Protein AF-A0A2X2K7W2-F1 (afdb_monomer)

Secondary structure (DSSP, 8-state):
------EEEEETTGGGS--TTS--B-SSTT--S-EEEEESSHHHHHHTHHHHHHHHHHHHHHHHTT----PPPGGGS---HHHHHHHHH-HHHHHHHHHS-HHHHHHHHHHHHT-SSHHHHHHHHHHHHHHHHTT--TT--

pLDDT: mean 94.24, std 8.46, range [41.59, 98.69]

InterPro domains:
  IPR014922 YdhG-like domain [PF08818] (4-60)

Solvent-accessible surface area (backbone atoms only — not comparable to full-atom values): 8348 Å² total; per-residue (Å²): 130,85,82,82,77,59,51,69,53,77,35,71,58,34,66,77,44,85,64,88,83,73,60,71,36,64,87,46,97,82,51,73,34,40,20,31,42,73,34,78,51,68,68,56,52,62,74,43,43,67,60,54,52,49,54,51,51,43,51,53,50,38,55,75,71,65,64,74,72,88,69,86,55,58,89,78,48,82,71,35,66,57,52,52,55,45,25,74,78,33,59,66,50,42,58,27,39,73,68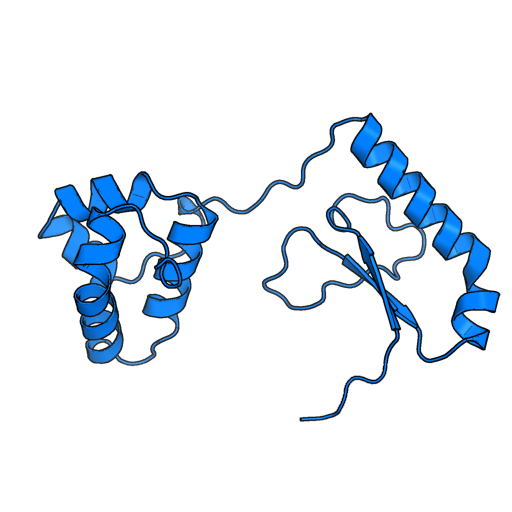,32,55,59,69,43,41,45,49,51,36,50,64,31,50,71,43,88,49,67,70,56,22,40,54,46,43,64,72,40,48,66,42,30,62,71,58,44,44,99,84,60,131

Sequence (141 aa):
MASKNYVALLFHKGAILEDKYHTLIQQTEKVQAARQLRFENLEEIQARREEIKYYIAEAIKAEKAGKKVEMKKTEEYVIPKELEAKFEEMPQLESSFYKLTPGRQHQYIYHIGQAKRSETRQKRVEKYINQILEGKGMHDK

Structure (mmCIF, N/CA/C/O backbone):
data_AF-A0A2X2K7W2-F1
#
_entry.id   AF-A0A2X2K7W2-F1
#
loop_
_atom_site.group_PDB
_atom_site.id
_atom_site.type_symbol
_atom_site.label_atom_id
_atom_site.label_alt_id
_atom_site.label_comp_id
_atom_site.label_asym_id
_atom_site.label_entity_id
_atom_site.label_seq_id
_atom_site.pdbx_PDB_ins_code
_atom_site.Cartn_x
_atom_site.Cartn_y
_atom_site.Cartn_z
_atom_site.occupancy
_atom_site.B_iso_or_equiv
_atom_site.auth_seq_id
_atom_site.auth_comp_id
_atom_site.auth_asym_id
_atom_site.auth_atom_id
_atom_site.pdbx_PDB_model_num
ATOM 1 N N . MET A 1 1 ? 16.670 -14.856 9.820 1.00 41.59 1 MET A N 1
ATOM 2 C CA . MET A 1 1 ? 16.076 -14.342 8.565 1.00 41.59 1 MET A CA 1
ATOM 3 C C . MET A 1 1 ? 17.135 -14.478 7.489 1.00 41.59 1 MET A C 1
ATOM 5 O O . MET A 1 1 ? 18.230 -13.983 7.710 1.00 41.59 1 MET A O 1
ATOM 9 N N . ALA A 1 2 ? 16.865 -15.193 6.396 1.00 44.56 2 ALA A N 1
ATOM 10 C CA . ALA A 1 2 ? 17.799 -15.247 5.273 1.00 44.56 2 ALA A CA 1
ATOM 11 C C . ALA A 1 2 ? 17.954 -13.835 4.684 1.00 44.56 2 ALA A C 1
ATOM 13 O O . ALA A 1 2 ? 16.946 -13.178 4.405 1.00 44.56 2 ALA A O 1
ATOM 14 N N . SER A 1 3 ? 19.193 -13.360 4.538 1.00 53.22 3 SER A N 1
ATOM 15 C CA . SER A 1 3 ? 19.478 -12.133 3.794 1.00 53.22 3 SER A CA 1
ATOM 16 C C . SER A 1 3 ? 19.040 -12.356 2.351 1.00 53.22 3 SER A C 1
ATOM 18 O O . SER A 1 3 ? 19.556 -13.249 1.681 1.00 53.22 3 SER A O 1
ATOM 20 N N . LYS A 1 4 ? 18.047 -11.601 1.878 1.00 67.19 4 LYS A N 1
ATOM 21 C CA . LYS A 1 4 ? 17.686 -11.619 0.460 1.00 67.19 4 LYS A CA 1
ATOM 22 C C . LYS A 1 4 ? 18.727 -10.780 -0.278 1.00 67.19 4 LYS A C 1
ATOM 24 O O . LYS A 1 4 ? 18.623 -9.559 -0.284 1.00 67.19 4 LYS A O 1
ATOM 29 N N . ASN A 1 5 ? 19.731 -11.431 -0.853 1.00 86.50 5 ASN A N 1
ATOM 30 C CA . ASN A 1 5 ? 20.777 -10.760 -1.620 1.00 86.50 5 ASN A CA 1
ATOM 31 C C . ASN A 1 5 ? 20.298 -10.589 -3.067 1.00 86.50 5 ASN A C 1
ATOM 33 O O . ASN A 1 5 ? 20.428 -11.504 -3.869 1.00 86.50 5 ASN A O 1
ATOM 37 N N . TYR A 1 6 ? 19.690 -9.444 -3.380 1.00 93.06 6 TYR A N 1
ATOM 38 C CA . TYR A 1 6 ? 19.348 -9.067 -4.751 1.00 93.06 6 TYR A CA 1
ATOM 39 C C . TYR A 1 6 ? 19.445 -7.551 -4.937 1.00 93.06 6 TYR A C 1
ATOM 41 O O . TYR A 1 6 ? 19.250 -6.780 -3.995 1.00 93.06 6 TYR A O 1
ATOM 49 N N . VAL A 1 7 ? 19.655 -7.127 -6.180 1.00 93.56 7 VAL A N 1
ATOM 50 C CA . VAL A 1 7 ? 19.414 -5.754 -6.640 1.00 93.56 7 VAL A CA 1
ATOM 51 C C . VAL A 1 7 ? 18.064 -5.727 -7.348 1.00 93.56 7 VAL A C 1
ATOM 53 O O . VAL A 1 7 ? 17.693 -6.688 -8.020 1.00 93.56 7 VAL A O 1
ATOM 56 N N . ALA A 1 8 ? 17.285 -4.659 -7.172 1.00 95.50 8 ALA A N 1
ATOM 57 C CA . ALA A 1 8 ? 15.981 -4.544 -7.815 1.00 95.50 8 ALA A CA 1
ATOM 58 C C . ALA A 1 8 ? 15.766 -3.189 -8.475 1.00 95.50 8 ALA A C 1
ATOM 60 O O . ALA A 1 8 ? 16.055 -2.149 -7.885 1.00 95.50 8 ALA A O 1
ATOM 61 N N . LEU A 1 9 ? 15.145 -3.218 -9.652 1.00 97.50 9 LEU A N 1
ATOM 62 C CA . LEU A 1 9 ? 14.456 -2.066 -10.217 1.00 97.50 9 LEU A CA 1
ATOM 63 C C . LEU A 1 9 ? 13.000 -2.098 -9.750 1.00 97.50 9 LEU A C 1
ATOM 65 O O . LEU A 1 9 ? 12.304 -3.103 -9.915 1.00 97.50 9 LEU A O 1
ATOM 69 N N . LEU A 1 10 ? 12.547 -1.010 -9.128 1.00 97.62 10 LEU A N 1
ATOM 70 C CA . LEU A 1 10 ? 11.191 -0.879 -8.604 1.00 97.62 10 LEU A CA 1
ATOM 71 C C . LEU A 1 10 ? 10.323 -0.075 -9.574 1.00 97.62 10 LEU A C 1
ATOM 73 O O . LEU A 1 10 ? 10.595 1.092 -9.840 1.00 97.62 10 LEU A O 1
ATOM 77 N N . PHE A 1 11 ? 9.225 -0.674 -10.024 1.00 97.81 11 PHE A N 1
ATOM 78 C CA . PHE A 1 11 ? 8.212 -0.011 -10.837 1.00 97.81 11 PHE A CA 1
ATOM 79 C C . PHE A 1 11 ? 7.000 0.317 -9.963 1.00 97.81 11 PHE A C 1
ATOM 81 O O . PHE A 1 11 ? 6.257 -0.584 -9.568 1.00 97.81 11 PHE A O 1
ATOM 88 N N . HIS A 1 12 ? 6.779 1.601 -9.657 1.00 95.12 12 HIS A N 1
ATOM 89 C CA . HIS A 1 12 ? 5.712 2.050 -8.744 1.00 95.12 12 HIS A CA 1
ATOM 90 C C . HIS A 1 12 ? 4.302 1.625 -9.184 1.00 95.12 12 HIS A C 1
ATOM 92 O O . HIS A 1 12 ? 3.479 1.280 -8.339 1.00 95.12 12 HIS A O 1
ATOM 98 N N . LYS A 1 13 ? 4.046 1.597 -10.497 1.00 96.94 13 LYS A N 1
ATOM 99 C CA . LYS A 1 13 ? 2.801 1.105 -11.113 1.00 96.94 13 LYS A CA 1
ATOM 100 C C . L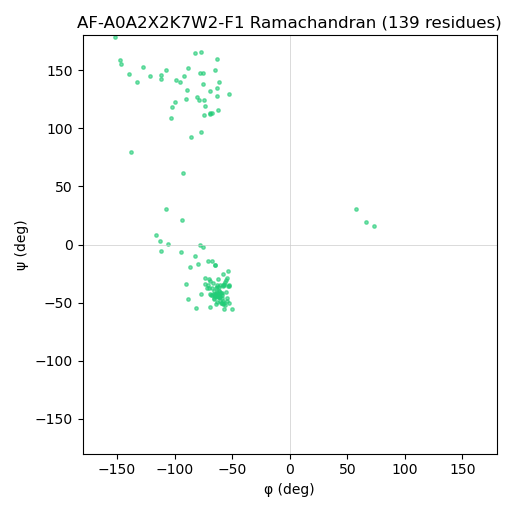YS A 1 13 ? 2.995 -0.243 -11.818 1.00 96.94 13 LYS A C 1
ATOM 102 O O . LYS A 1 13 ? 2.339 -0.532 -12.810 1.00 96.94 13 LYS A O 1
ATOM 107 N N . GLY A 1 14 ? 3.914 -1.065 -11.313 1.00 97.06 14 GLY A N 1
ATOM 108 C CA . GLY A 1 14 ? 4.289 -2.340 -11.921 1.00 97.06 14 GLY A CA 1
ATOM 109 C C . GLY A 1 14 ? 3.121 -3.303 -12.166 1.00 97.06 14 GLY A C 1
ATOM 110 O O . GLY A 1 14 ? 3.152 -4.053 -13.129 1.00 97.06 14 GLY A O 1
ATOM 111 N N . ALA A 1 15 ? 2.077 -3.265 -11.331 1.00 96.94 15 ALA A N 1
ATOM 112 C CA . ALA A 1 15 ? 0.916 -4.155 -11.418 1.00 96.94 15 ALA A CA 1
ATOM 113 C C . ALA A 1 15 ? 0.069 -3.988 -12.691 1.00 96.94 15 ALA A C 1
ATOM 115 O O . ALA A 1 15 ? -0.737 -4.861 -12.988 1.00 96.94 15 ALA A O 1
ATOM 116 N N . ILE A 1 16 ? 0.219 -2.866 -13.400 1.00 96.88 16 ILE A N 1
ATOM 117 C CA . ILE A 1 16 ? -0.560 -2.531 -14.605 1.00 96.88 16 ILE A CA 1
ATOM 118 C C . ILE A 1 16 ? 0.312 -2.428 -15.862 1.00 96.88 16 ILE A C 1
ATOM 120 O O . ILE A 1 16 ? -0.161 -1.958 -16.901 1.00 96.88 16 ILE A O 1
ATOM 124 N N . LEU A 1 17 ? 1.592 -2.799 -15.758 1.00 97.75 17 LEU A N 1
ATOM 125 C CA . LEU A 1 17 ? 2.473 -2.901 -16.916 1.00 97.75 17 LEU A CA 1
ATOM 126 C C . LEU A 1 17 ? 2.171 -4.197 -17.667 1.00 97.75 17 LEU A C 1
ATOM 128 O O . LEU A 1 17 ? 1.805 -5.201 -17.056 1.00 97.75 17 LEU A O 1
ATOM 132 N N . GLU A 1 18 ? 2.338 -4.177 -18.986 1.00 97.44 18 GLU A N 1
ATOM 133 C CA . GLU A 1 18 ? 2.307 -5.402 -19.776 1.00 97.44 18 GLU A CA 1
ATOM 134 C C . GLU A 1 18 ? 3.534 -6.254 -19.425 1.00 97.44 18 GLU A C 1
ATOM 136 O O . GLU A 1 18 ? 4.677 -5.860 -19.660 1.00 97.44 18 GLU A O 1
ATOM 141 N N . ASP A 1 19 ? 3.304 -7.412 -18.809 1.00 96.69 19 ASP A N 1
ATOM 142 C CA . ASP A 1 19 ? 4.372 -8.261 -18.284 1.00 96.69 19 ASP A CA 1
ATOM 143 C C . ASP A 1 19 ? 4.820 -9.320 -19.294 1.00 96.69 19 ASP A C 1
ATOM 145 O O . ASP A 1 19 ? 4.690 -10.519 -19.061 1.00 96.69 19 ASP A O 1
ATOM 149 N N . LYS A 1 20 ? 5.337 -8.868 -20.443 1.00 97.62 20 LYS A N 1
ATOM 150 C CA . LYS A 1 20 ? 5.737 -9.741 -21.560 1.00 97.62 20 LYS A CA 1
ATOM 151 C C . LYS A 1 20 ? 6.713 -10.856 -21.162 1.00 97.62 20 LYS A C 1
ATOM 153 O O . LYS A 1 20 ? 6.656 -11.934 -21.748 1.00 97.62 20 LYS A O 1
ATOM 158 N N . TYR A 1 21 ? 7.631 -10.594 -20.230 1.00 97.38 21 TYR A N 1
ATOM 159 C CA . TYR A 1 21 ? 8.638 -11.575 -19.809 1.00 97.38 21 TYR A CA 1
ATOM 160 C C . TYR A 1 21 ? 8.220 -12.376 -18.571 1.00 97.38 21 TYR A C 1
ATOM 162 O O . TYR A 1 21 ? 8.913 -13.326 -18.220 1.00 97.38 21 TYR A O 1
ATOM 170 N N . HIS A 1 22 ? 7.091 -12.042 -17.934 1.00 97.31 22 HIS A N 1
ATOM 171 C CA . HIS A 1 22 ? 6.585 -12.711 -16.728 1.00 97.31 22 HIS A CA 1
ATOM 172 C C . HIS A 1 22 ? 7.568 -12.712 -15.542 1.00 97.31 22 HIS A C 1
ATOM 174 O O . HIS A 1 22 ? 7.595 -13.639 -14.731 1.00 97.31 22 HIS A O 1
ATOM 180 N N . THR A 1 23 ? 8.401 -11.677 -15.440 1.00 97.56 23 THR A N 1
ATOM 181 C CA . THR A 1 23 ? 9.488 -11.552 -14.451 1.00 97.56 23 THR A CA 1
ATOM 182 C C . THR A 1 23 ? 9.237 -10.452 -13.424 1.00 97.56 23 THR A C 1
ATOM 184 O O . THR A 1 23 ? 10.011 -10.307 -12.470 1.00 97.56 23 THR A O 1
ATOM 187 N N . LEU A 1 24 ? 8.163 -9.670 -13.582 1.00 98.00 24 LEU A N 1
ATOM 188 C CA . LEU A 1 24 ? 7.758 -8.680 -12.596 1.00 98.00 24 LEU A CA 1
ATOM 189 C C . LEU A 1 24 ? 7.143 -9.369 -11.383 1.00 98.00 24 LEU A C 1
ATOM 191 O O . LEU A 1 24 ? 6.094 -10.003 -11.448 1.00 98.00 24 LEU A O 1
ATOM 195 N N . ILE A 1 25 ? 7.756 -9.166 -10.222 1.00 96.56 25 ILE A N 1
ATOM 196 C CA . ILE A 1 25 ? 7.321 -9.828 -8.995 1.00 96.56 25 ILE A CA 1
ATOM 197 C C . ILE A 1 25 ? 6.713 -8.860 -7.988 1.00 96.56 25 ILE A C 1
ATOM 199 O O . ILE A 1 25 ? 7.128 -7.707 -7.825 1.00 96.56 25 ILE A O 1
ATOM 203 N N . GLN A 1 26 ? 5.728 -9.360 -7.253 1.00 96.50 26 GLN A N 1
ATOM 204 C CA . GLN A 1 26 ? 5.162 -8.680 -6.099 1.00 96.50 26 GLN A CA 1
ATOM 205 C C . GLN A 1 26 ? 6.079 -8.897 -4.885 1.00 96.50 26 GLN A C 1
ATOM 207 O O . GLN A 1 26 ? 6.442 -10.024 -4.556 1.00 96.50 26 GLN A O 1
ATOM 212 N N . GLN A 1 27 ? 6.490 -7.819 -4.206 1.00 91.75 27 GLN A N 1
ATOM 213 C CA . GLN A 1 27 ? 7.457 -7.928 -3.103 1.00 91.75 27 GLN A CA 1
ATOM 214 C C . GLN A 1 27 ? 6.903 -8.728 -1.913 1.00 91.75 27 GLN A C 1
ATOM 216 O O . GLN A 1 27 ? 7.624 -9.542 -1.333 1.00 91.75 27 GLN A O 1
ATOM 221 N N . THR A 1 28 ? 5.649 -8.454 -1.546 1.00 90.38 28 THR A N 1
ATOM 222 C CA . THR A 1 28 ? 4.855 -9.171 -0.541 1.00 90.38 28 THR A CA 1
ATOM 223 C C . THR A 1 28 ? 3.390 -9.140 -0.965 1.00 90.38 28 THR A C 1
ATOM 225 O O . THR A 1 28 ? 2.990 -8.223 -1.679 1.00 90.38 28 THR A O 1
ATOM 228 N N . GLU A 1 29 ? 2.577 -10.067 -0.465 1.00 88.06 29 GLU A N 1
ATOM 229 C CA . GLU A 1 29 ? 1.140 -10.182 -0.779 1.00 88.06 29 GLU A CA 1
ATOM 230 C C . GLU A 1 29 ? 0.333 -8.888 -0.550 1.00 88.06 29 GLU A C 1
ATOM 232 O O . GLU A 1 29 ? -0.719 -8.686 -1.152 1.00 88.06 29 GLU A O 1
ATOM 237 N N . LYS A 1 30 ? 0.826 -7.980 0.303 1.00 87.12 30 LYS A N 1
ATOM 238 C CA . LYS A 1 30 ? 0.154 -6.716 0.646 1.00 87.12 30 LYS A CA 1
ATOM 239 C C . LYS A 1 30 ? 0.465 -5.576 -0.320 1.00 87.12 30 LYS A C 1
ATOM 241 O O . LYS A 1 30 ? -0.254 -4.579 -0.336 1.00 87.12 30 LYS A O 1
ATOM 246 N N . VAL A 1 31 ? 1.546 -5.677 -1.097 1.00 91.75 31 VAL A N 1
ATOM 247 C CA . VAL A 1 31 ? 1.928 -4.632 -2.057 1.00 91.75 31 VAL A CA 1
ATOM 248 C C . VAL A 1 31 ? 0.989 -4.697 -3.250 1.00 91.75 31 VAL A C 1
ATOM 250 O O . VAL A 1 31 ? 1.053 -5.636 -4.030 1.00 91.75 31 VAL A O 1
ATOM 253 N N . GLN A 1 32 ? 0.136 -3.692 -3.417 1.00 92.62 32 GLN A N 1
ATOM 254 C CA . GLN A 1 32 ? -0.861 -3.704 -4.488 1.00 92.62 32 GLN A CA 1
ATOM 255 C C . GLN A 1 32 ? -0.259 -3.252 -5.825 1.00 92.62 32 GLN A C 1
ATOM 257 O O . GLN A 1 32 ? -0.279 -3.994 -6.805 1.00 92.62 32 GLN A O 1
ATOM 262 N N . ALA A 1 33 ? 0.354 -2.066 -5.840 1.00 95.62 33 ALA A N 1
ATOM 263 C CA . ALA A 1 33 ? 0.758 -1.391 -7.072 1.00 95.62 33 ALA A CA 1
ATOM 264 C C . ALA A 1 33 ? 2.155 -1.758 -7.576 1.00 95.62 33 ALA A C 1
ATOM 266 O O . ALA A 1 33 ? 2.337 -2.026 -8.763 1.00 95.62 33 ALA A O 1
ATOM 267 N N . ALA A 1 34 ? 3.150 -1.761 -6.692 1.00 97.25 34 ALA A N 1
ATOM 268 C CA . ALA A 1 34 ? 4.526 -1.872 -7.139 1.00 97.25 34 ALA A CA 1
ATOM 269 C C . ALA A 1 34 ? 4.881 -3.303 -7.570 1.00 97.25 34 ALA A C 1
ATOM 271 O O . ALA A 1 34 ? 4.400 -4.288 -6.996 1.00 97.25 34 ALA A O 1
ATOM 272 N N . ARG A 1 35 ? 5.765 -3.412 -8.560 1.00 98.06 35 ARG A N 1
ATOM 273 C CA . ARG A 1 35 ? 6.461 -4.657 -8.903 1.00 98.06 35 ARG A CA 1
ATOM 274 C C . ARG A 1 35 ? 7.956 -4.409 -8.942 1.00 98.06 35 ARG A C 1
ATOM 276 O O . ARG A 1 35 ? 8.402 -3.284 -9.162 1.00 98.06 35 ARG A O 1
ATOM 283 N N . GLN A 1 36 ? 8.714 -5.460 -8.685 1.00 98.00 36 GLN A N 1
ATOM 284 C CA . GLN A 1 36 ? 10.165 -5.440 -8.761 1.00 98.00 36 GLN A CA 1
ATOM 285 C C . GLN A 1 36 ? 10.617 -6.307 -9.922 1.00 98.00 36 GLN A C 1
ATOM 287 O O . GLN A 1 36 ? 10.072 -7.384 -10.135 1.00 98.00 36 GLN A O 1
ATOM 292 N N . LEU A 1 37 ? 11.653 -5.849 -10.606 1.00 98.00 37 LEU A N 1
ATOM 293 C CA . LEU A 1 37 ? 12.507 -6.691 -11.422 1.00 98.00 37 LEU A CA 1
ATOM 294 C C . LEU A 1 37 ? 13.782 -6.931 -10.618 1.00 98.00 37 LEU A C 1
ATOM 296 O O . LEU A 1 37 ? 14.437 -5.960 -10.234 1.00 98.00 37 LEU A O 1
ATOM 300 N N . ARG A 1 38 ? 14.077 -8.187 -10.276 1.00 97.00 38 ARG A N 1
ATOM 301 C CA . ARG A 1 38 ? 15.205 -8.553 -9.405 1.00 97.00 38 ARG A CA 1
ATOM 302 C C . ARG A 1 38 ? 16.328 -9.216 -10.190 1.00 97.00 38 ARG A C 1
ATOM 304 O O . ARG A 1 38 ? 16.053 -9.913 -11.163 1.00 97.00 38 ARG A O 1
ATOM 311 N N . PHE A 1 39 ? 17.542 -9.009 -9.690 1.00 96.75 39 PHE A N 1
ATOM 312 C CA . PHE A 1 39 ? 18.793 -9.539 -10.217 1.00 96.75 39 PHE A CA 1
ATOM 313 C C . PHE A 1 39 ? 19.702 -9.974 -9.069 1.00 96.75 39 PHE A C 1
ATOM 315 O O . PHE A 1 39 ? 19.712 -9.341 -8.007 1.00 96.75 39 PHE A O 1
ATOM 322 N N . GLU A 1 40 ? 20.492 -11.013 -9.292 1.00 94.88 40 GLU A N 1
ATOM 323 C CA . GLU A 1 40 ? 21.452 -11.537 -8.322 1.00 94.88 40 GLU A CA 1
ATOM 324 C C . GLU A 1 40 ? 22.828 -10.870 -8.451 1.00 94.88 40 GLU A C 1
ATOM 326 O O . GLU A 1 40 ? 23.507 -10.656 -7.446 1.00 94.88 40 GLU A O 1
ATOM 331 N N . ASN A 1 41 ? 23.234 -10.511 -9.673 1.00 94.75 41 ASN A N 1
ATOM 332 C CA . ASN A 1 41 ? 24.563 -9.975 -9.976 1.00 94.75 41 ASN A CA 1
ATOM 333 C C . ASN A 1 41 ? 24.565 -9.039 -11.202 1.00 94.75 41 ASN A C 1
ATOM 335 O O . ASN A 1 41 ? 23.533 -8.772 -11.822 1.00 94.75 41 ASN A O 1
ATOM 339 N N . LEU A 1 42 ? 25.740 -8.488 -11.516 1.00 95.25 42 LEU A N 1
ATOM 340 C CA . LEU A 1 42 ? 25.919 -7.519 -12.596 1.00 95.25 42 LEU A CA 1
ATOM 341 C C . LEU A 1 42 ? 25.795 -8.167 -13.980 1.00 95.25 42 LEU A C 1
ATOM 343 O O . LEU A 1 42 ? 25.242 -7.556 -14.895 1.00 95.25 42 LEU A O 1
ATOM 347 N N . GLU A 1 43 ? 26.290 -9.390 -14.133 1.00 97.19 43 GLU A N 1
ATOM 348 C CA . GLU A 1 43 ? 26.250 -10.149 -15.380 1.00 97.19 43 GLU A CA 1
ATOM 349 C C . GLU A 1 43 ? 24.799 -10.385 -15.818 1.00 97.19 43 GLU A C 1
ATOM 351 O O . GLU A 1 43 ? 24.455 -10.184 -16.983 1.00 97.19 43 GLU A O 1
ATOM 356 N N . GLU A 1 44 ? 23.918 -10.712 -14.870 1.00 96.75 44 GLU A N 1
ATOM 357 C CA . GLU A 1 44 ? 22.489 -10.883 -15.119 1.00 96.75 44 GLU A CA 1
ATOM 358 C C . GLU A 1 44 ? 21.823 -9.574 -15.577 1.00 96.75 44 GLU A C 1
ATOM 360 O O . GLU A 1 44 ? 21.051 -9.569 -16.539 1.00 96.75 44 GLU A O 1
ATOM 365 N N . ILE A 1 45 ? 22.159 -8.443 -14.944 1.00 97.25 45 ILE A N 1
ATOM 366 C CA . ILE A 1 45 ? 21.665 -7.113 -15.346 1.00 97.25 45 ILE A CA 1
ATOM 367 C C . ILE A 1 45 ? 22.074 -6.805 -16.793 1.00 97.25 45 ILE A C 1
ATOM 369 O O . ILE A 1 45 ? 21.269 -6.295 -17.576 1.00 97.25 45 ILE A O 1
ATOM 373 N N . GLN A 1 46 ? 23.321 -7.110 -17.163 1.00 97.81 46 GLN A N 1
ATOM 374 C CA . GLN A 1 46 ? 23.827 -6.886 -18.517 1.00 97.81 46 GLN A CA 1
ATOM 375 C C . GLN A 1 46 ? 23.144 -7.801 -19.540 1.00 97.81 46 GLN A C 1
ATOM 377 O O . GLN A 1 46 ? 22.735 -7.323 -20.601 1.00 97.81 46 GLN A O 1
ATOM 382 N N . ALA A 1 47 ? 22.967 -9.083 -19.214 1.00 98.00 47 ALA A N 1
ATOM 383 C CA . ALA A 1 47 ? 22.299 -10.054 -20.080 1.00 98.00 47 ALA A CA 1
ATOM 384 C C . ALA A 1 47 ? 20.823 -9.697 -20.330 1.00 98.00 47 ALA A C 1
ATOM 386 O O . ALA A 1 47 ? 20.314 -9.871 -21.436 1.00 98.00 47 ALA A O 1
ATOM 387 N N . ARG A 1 48 ? 20.142 -9.130 -19.327 1.00 97.88 48 ARG A N 1
ATOM 388 C CA . ARG A 1 48 ? 18.713 -8.771 -19.374 1.00 97.88 48 ARG A CA 1
ATOM 389 C C . ARG A 1 48 ? 18.460 -7.317 -19.793 1.00 97.88 48 ARG A C 1
ATOM 391 O O . ARG A 1 48 ? 17.392 -6.758 -19.546 1.00 97.88 48 ARG A O 1
ATOM 398 N N . ARG A 1 49 ? 19.420 -6.673 -20.466 1.00 98.06 49 ARG A N 1
ATOM 399 C CA . ARG A 1 49 ? 19.332 -5.254 -20.856 1.00 98.06 49 ARG A CA 1
ATOM 400 C C . ARG A 1 49 ? 18.088 -4.912 -21.681 1.00 98.06 49 ARG A C 1
ATOM 402 O O . ARG A 1 49 ? 17.489 -3.859 -21.465 1.00 98.06 49 ARG A O 1
ATOM 409 N N . GLU A 1 50 ? 17.704 -5.768 -22.625 1.00 98.38 50 GLU A N 1
ATOM 410 C CA . GLU A 1 50 ? 16.537 -5.514 -23.485 1.00 98.38 50 GLU A CA 1
ATOM 411 C C . GLU A 1 50 ? 15.212 -5.633 -22.724 1.00 98.38 50 GLU A C 1
ATOM 413 O O . GLU A 1 50 ? 14.293 -4.844 -22.939 1.00 98.38 50 GLU A O 1
ATOM 418 N N . GLU A 1 51 ? 15.138 -6.545 -21.761 1.00 98.56 51 GLU A N 1
ATOM 419 C CA . GLU A 1 51 ? 14.008 -6.657 -20.843 1.00 98.56 51 GLU A CA 1
ATOM 420 C C . GLU A 1 51 ? 13.882 -5.414 -19.949 1.00 98.56 51 GLU A C 1
ATOM 422 O O . GLU A 1 51 ? 12.798 -4.846 -19.817 1.00 98.56 51 GLU A O 1
ATOM 427 N N . ILE A 1 52 ? 15.000 -4.925 -19.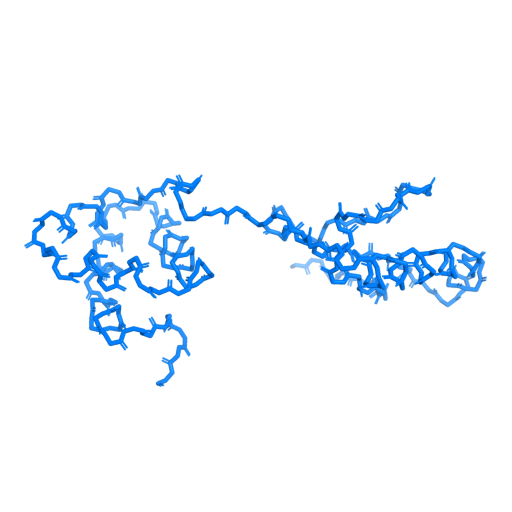399 1.00 98.56 52 ILE A N 1
ATOM 428 C CA . ILE A 1 52 ? 15.023 -3.691 -18.600 1.00 98.56 52 ILE A CA 1
ATOM 429 C C . ILE A 1 52 ? 14.488 -2.508 -19.419 1.00 98.56 52 ILE A C 1
ATOM 431 O O . ILE A 1 52 ? 13.612 -1.775 -18.953 1.00 98.56 52 ILE A O 1
ATOM 435 N N . LYS A 1 53 ? 14.982 -2.325 -20.651 1.00 98.56 53 LYS A N 1
ATOM 436 C CA . LYS A 1 53 ? 14.512 -1.258 -21.551 1.00 98.56 53 LYS A CA 1
ATOM 437 C C . LYS A 1 53 ? 13.020 -1.382 -21.849 1.00 98.56 53 LYS A C 1
ATOM 439 O O . LYS A 1 53 ? 12.327 -0.365 -21.852 1.00 98.56 53 LYS A O 1
ATOM 444 N N . TYR A 1 54 ? 12.530 -2.602 -22.077 1.00 98.69 54 TYR A N 1
ATOM 445 C CA . TYR A 1 54 ? 11.115 -2.859 -22.326 1.00 98.69 54 TYR A CA 1
ATOM 446 C C . TYR A 1 54 ? 10.242 -2.394 -21.152 1.00 98.69 54 TYR A C 1
ATOM 448 O O . TYR A 1 54 ? 9.325 -1.601 -21.357 1.00 98.69 54 TYR A O 1
ATOM 456 N N . TYR A 1 55 ? 10.566 -2.787 -19.915 1.00 98.69 55 TYR A N 1
ATOM 457 C CA . TYR A 1 55 ? 9.778 -2.365 -18.751 1.00 98.69 55 TYR A CA 1
ATOM 458 C C . TYR A 1 55 ? 9.870 -0.864 -18.465 1.00 98.69 55 TYR A C 1
ATOM 460 O O . TYR A 1 55 ? 8.884 -0.263 -18.038 1.00 98.69 55 TYR A O 1
ATOM 468 N N . ILE A 1 56 ? 11.015 -0.228 -18.737 1.00 98.50 56 ILE A N 1
ATOM 469 C CA . ILE A 1 56 ? 11.138 1.236 -18.659 1.00 98.50 56 ILE A CA 1
ATOM 470 C C . ILE A 1 56 ? 10.206 1.906 -19.679 1.00 98.50 56 ILE A C 1
ATOM 472 O O . ILE A 1 56 ? 9.490 2.845 -19.327 1.00 98.50 56 ILE A O 1
ATOM 476 N N . ALA A 1 57 ? 10.171 1.422 -20.923 1.00 98.50 57 ALA A N 1
ATOM 477 C CA . ALA A 1 57 ? 9.284 1.951 -21.956 1.00 98.50 57 ALA A CA 1
ATOM 478 C C . ALA A 1 57 ? 7.798 1.762 -21.599 1.00 98.50 57 ALA A C 1
ATOM 480 O O . ALA A 1 57 ? 7.020 2.711 -21.724 1.00 98.50 57 ALA A O 1
ATOM 481 N N . GLU A 1 58 ? 7.411 0.588 -21.091 1.00 98.19 58 GLU A N 1
ATOM 482 C CA . GLU A 1 58 ? 6.042 0.333 -20.624 1.00 98.19 58 GLU A CA 1
ATOM 483 C C . GLU A 1 58 ? 5.661 1.233 -19.441 1.00 98.19 58 GLU A C 1
ATOM 485 O O . GLU A 1 58 ? 4.567 1.801 -19.428 1.00 98.19 58 GLU A O 1
ATOM 490 N N . ALA A 1 59 ? 6.569 1.453 -18.486 1.00 97.88 59 ALA A N 1
ATOM 491 C CA . ALA A 1 59 ? 6.336 2.378 -17.380 1.00 97.88 59 ALA A CA 1
ATOM 492 C C . ALA A 1 59 ? 6.122 3.820 -17.872 1.00 97.88 59 ALA A C 1
ATOM 494 O O . ALA A 1 59 ? 5.163 4.475 -17.463 1.00 97.88 59 ALA A O 1
ATOM 495 N N . ILE A 1 60 ? 6.954 4.299 -18.804 1.00 98.06 60 ILE A N 1
ATOM 496 C CA . ILE A 1 60 ? 6.799 5.628 -19.419 1.00 98.06 60 ILE A CA 1
ATOM 497 C C . ILE A 1 60 ? 5.454 5.740 -20.146 1.00 98.06 60 ILE A C 1
ATOM 499 O O . ILE A 1 60 ? 4.758 6.747 -20.011 1.00 98.06 60 ILE A O 1
ATOM 503 N N . LYS A 1 61 ? 5.072 4.720 -20.918 1.00 97.81 61 LYS A N 1
ATOM 504 C CA . LYS A 1 61 ? 3.792 4.664 -21.638 1.00 97.81 61 LYS A CA 1
ATOM 505 C C . LYS A 1 61 ? 2.607 4.705 -20.675 1.00 97.81 61 LYS A C 1
ATOM 507 O O . LYS A 1 61 ? 1.669 5.463 -20.911 1.00 97.81 61 LYS A O 1
ATOM 512 N N . ALA A 1 62 ? 2.651 3.937 -19.587 1.00 96.81 62 ALA A N 1
ATOM 513 C CA . ALA A 1 62 ? 1.605 3.930 -18.569 1.00 96.81 62 ALA A CA 1
ATOM 514 C C . ALA A 1 62 ? 1.440 5.305 -17.903 1.00 96.81 62 ALA A C 1
ATOM 516 O O . ALA A 1 62 ? 0.309 5.764 -17.736 1.00 96.81 62 ALA A O 1
ATOM 517 N N . GLU A 1 63 ? 2.546 5.983 -17.581 1.00 96.50 63 GLU A N 1
ATOM 518 C CA . GLU A 1 63 ? 2.510 7.340 -17.024 1.00 96.50 63 GLU A CA 1
ATOM 519 C C . GLU A 1 63 ? 1.965 8.365 -18.021 1.00 96.50 63 GLU A C 1
ATOM 521 O O . GLU A 1 63 ? 1.057 9.123 -17.684 1.00 96.50 63 GLU A O 1
ATOM 526 N N . LYS A 1 64 ? 2.444 8.354 -19.272 1.00 97.12 64 LYS A N 1
ATOM 527 C CA . LYS A 1 64 ? 1.947 9.255 -20.328 1.00 97.12 64 LYS A CA 1
ATOM 528 C C . LYS A 1 64 ? 0.459 9.063 -20.615 1.00 97.12 64 LYS A C 1
ATOM 530 O O . LYS A 1 64 ? -0.235 10.031 -20.901 1.00 97.12 64 LYS A O 1
ATOM 535 N N . ALA A 1 65 ? -0.031 7.830 -20.519 1.00 96.44 65 ALA A N 1
ATOM 536 C CA . ALA A 1 65 ? -1.446 7.505 -20.669 1.00 96.44 65 ALA A CA 1
ATOM 537 C C . ALA A 1 65 ? -2.283 7.824 -19.414 1.00 96.44 65 ALA A C 1
ATOM 539 O O . ALA A 1 65 ? -3.483 7.560 -19.401 1.00 96.44 65 ALA A O 1
ATOM 540 N N . GLY A 1 66 ? -1.674 8.337 -18.338 1.00 94.94 66 GLY A N 1
ATOM 541 C CA . GLY A 1 66 ? -2.370 8.656 -17.093 1.00 94.94 66 GLY A CA 1
ATOM 542 C C . GLY A 1 66 ? -2.926 7.432 -16.362 1.00 94.94 66 GLY A C 1
ATOM 543 O O . GLY A 1 66 ? -3.811 7.583 -15.517 1.00 94.94 66 GLY A O 1
ATOM 544 N N . LYS A 1 67 ? -2.430 6.220 -16.660 1.00 94.25 67 LYS A N 1
ATOM 545 C CA . LYS A 1 67 ? -2.921 4.991 -16.027 1.00 94.25 67 LYS A CA 1
ATOM 546 C C . LYS A 1 67 ? -2.686 5.048 -14.517 1.00 94.25 67 LYS A C 1
ATOM 548 O O . LYS A 1 67 ? -1.631 5.481 -14.034 1.00 94.25 67 LYS A O 1
ATOM 553 N N . LYS A 1 68 ? -3.673 4.572 -13.763 1.00 92.62 68 LYS A N 1
ATOM 554 C CA . LYS A 1 68 ? -3.626 4.458 -12.304 1.00 92.62 68 LYS A CA 1
ATOM 555 C C . LYS A 1 68 ? -3.841 3.006 -11.914 1.00 92.62 68 LYS A C 1
ATOM 557 O O . LYS A 1 68 ? -4.590 2.291 -12.568 1.00 92.62 68 LYS A O 1
ATOM 562 N N . VAL A 1 69 ? -3.164 2.587 -10.851 1.00 91.75 69 VAL A N 1
ATOM 563 C CA . VAL A 1 69 ? -3.469 1.309 -10.214 1.00 91.75 69 VAL A CA 1
ATOM 564 C C . VAL A 1 69 ? -4.704 1.517 -9.354 1.00 91.75 69 VAL A C 1
ATOM 566 O O . VAL A 1 69 ? -4.701 2.395 -8.488 1.00 91.75 69 VAL A O 1
ATOM 569 N N . GLU A 1 70 ? -5.735 0.716 -9.585 1.00 89.81 70 GLU A N 1
ATOM 570 C CA . GLU A 1 70 ? -6.875 0.641 -8.681 1.00 89.81 70 GLU A CA 1
ATOM 571 C C . GLU A 1 70 ? -6.418 -0.021 -7.381 1.00 89.81 70 GLU A C 1
ATOM 573 O O . GLU A 1 70 ? -5.983 -1.172 -7.361 1.00 89.81 70 GLU A O 1
ATOM 578 N N . MET A 1 71 ? -6.424 0.759 -6.302 1.00 88.69 71 MET A N 1
ATOM 579 C CA . MET A 1 71 ? -6.126 0.256 -4.968 1.00 88.69 71 MET A CA 1
ATOM 580 C C . MET A 1 71 ? -7.424 -0.161 -4.296 1.00 88.69 71 MET A C 1
ATOM 582 O O . MET A 1 71 ? -8.444 0.510 -4.461 1.00 88.69 71 MET A O 1
ATOM 586 N N . LYS A 1 72 ? -7.348 -1.216 -3.486 1.00 86.38 72 LYS A N 1
ATOM 587 C CA . LYS A 1 72 ? -8.447 -1.633 -2.622 1.00 86.38 72 LYS A CA 1
ATOM 588 C C . LYS A 1 72 ? -8.925 -0.460 -1.784 1.00 86.38 72 LYS A C 1
ATOM 590 O O . LYS A 1 72 ? -8.113 0.202 -1.122 1.00 86.38 72 LYS A O 1
ATOM 595 N N . LYS A 1 73 ? -10.231 -0.238 -1.801 1.00 86.06 73 LYS A N 1
ATOM 596 C CA . LYS A 1 73 ? -10.893 0.736 -0.943 1.00 86.06 73 LYS A CA 1
ATOM 597 C C . LYS A 1 73 ? -11.023 0.182 0.471 1.00 86.06 73 LYS A C 1
ATOM 599 O O . LYS A 1 73 ? -10.810 -1.008 0.709 1.00 86.06 73 LYS A O 1
ATOM 604 N N . THR A 1 74 ? -11.341 1.048 1.426 1.00 84.19 74 THR A N 1
ATOM 605 C CA . THR A 1 74 ? -11.447 0.637 2.829 1.00 84.19 74 THR A CA 1
ATOM 606 C C . THR A 1 74 ? -12.556 -0.387 3.037 1.00 84.19 74 THR A C 1
ATOM 608 O O . THR A 1 74 ? -12.380 -1.325 3.807 1.00 84.19 7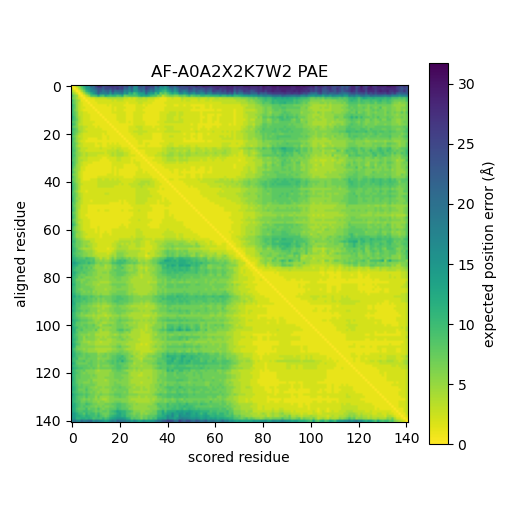4 THR A O 1
ATOM 611 N N . GLU A 1 75 ? -13.656 -0.246 2.303 1.00 84.06 75 GLU A N 1
ATOM 612 C CA . GLU A 1 75 ? -14.846 -1.095 2.389 1.00 84.06 75 GLU A CA 1
ATOM 613 C C . GLU A 1 75 ? -14.566 -2.545 1.963 1.00 84.06 75 GLU A C 1
ATOM 615 O O . GLU A 1 75 ? -15.320 -3.453 2.297 1.00 84.06 75 GLU A O 1
ATOM 620 N N . GLU A 1 76 ? -13.463 -2.786 1.248 1.00 86.00 76 GLU A N 1
ATOM 621 C CA . GLU A 1 76 ? -13.023 -4.131 0.867 1.00 86.00 76 GLU A CA 1
ATOM 622 C C . GLU A 1 76 ? -12.247 -4.844 1.986 1.00 86.00 76 GLU A C 1
ATOM 624 O O . GLU A 1 76 ? -11.945 -6.035 1.872 1.00 86.00 76 GLU A O 1
ATOM 629 N N . TYR A 1 77 ? -11.887 -4.136 3.061 1.00 89.06 77 TYR A N 1
ATOM 630 C CA . TYR A 1 77 ? -11.252 -4.735 4.227 1.00 89.06 77 TYR A CA 1
ATOM 631 C C . TYR A 1 77 ? -12.286 -5.070 5.293 1.00 89.06 77 TYR A C 1
ATOM 633 O O . TYR A 1 77 ? -13.177 -4.289 5.607 1.00 89.06 77 TYR A O 1
ATOM 641 N N . VAL A 1 78 ? -12.097 -6.225 5.927 1.00 91.88 78 VAL A N 1
ATOM 642 C CA . VAL A 1 78 ? -12.878 -6.601 7.104 1.00 91.88 78 VAL A CA 1
ATOM 643 C C . VAL A 1 78 ? -12.483 -5.692 8.268 1.00 91.88 78 VAL A C 1
ATOM 645 O O . VAL A 1 78 ? -11.356 -5.767 8.770 1.00 91.88 78 VAL A O 1
ATOM 648 N N . ILE A 1 79 ? -13.414 -4.842 8.697 1.00 95.12 79 ILE A N 1
ATOM 649 C CA . ILE A 1 79 ? -13.244 -3.992 9.875 1.00 95.12 79 ILE A CA 1
ATOM 650 C C . ILE A 1 79 ? -13.247 -4.889 11.127 1.00 95.12 79 ILE A C 1
ATOM 652 O O . ILE A 1 79 ? -14.091 -5.779 11.249 1.00 95.12 79 ILE A O 1
ATOM 656 N N . PRO A 1 80 ? -12.294 -4.726 12.065 1.00 97.06 80 PRO A N 1
ATOM 657 C CA . PRO A 1 80 ? -12.299 -5.494 13.304 1.00 97.06 80 PRO A CA 1
ATOM 658 C C . PRO A 1 80 ? -13.542 -5.172 14.137 1.00 97.06 80 PRO A C 1
ATOM 660 O O . PRO A 1 80 ? -13.841 -4.000 14.352 1.00 97.06 80 PRO A O 1
ATOM 663 N N . LYS A 1 81 ? -14.203 -6.202 14.677 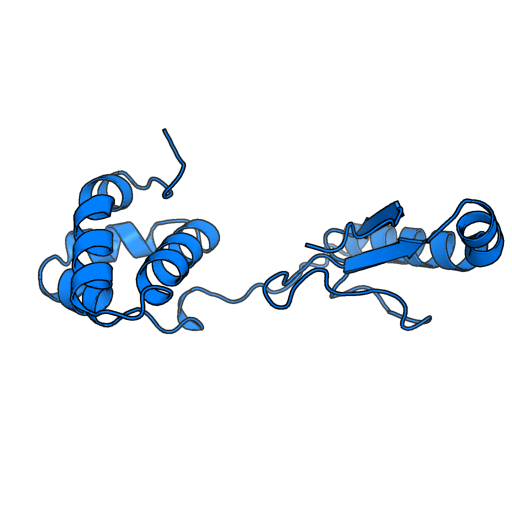1.00 97.56 81 LYS A N 1
ATOM 664 C CA . LYS A 1 81 ? -15.438 -6.060 15.471 1.00 97.56 81 LYS A CA 1
ATOM 665 C C . LYS A 1 81 ? -15.311 -5.061 16.620 1.00 97.56 81 LYS A C 1
ATOM 667 O O . LYS A 1 81 ? -16.255 -4.362 16.943 1.00 97.56 81 LYS A O 1
ATOM 672 N N . GLU A 1 82 ? -14.142 -4.985 17.249 1.00 98.25 82 GLU A N 1
ATOM 673 C CA . GLU A 1 82 ? -13.885 -4.057 18.353 1.00 98.25 82 GLU A CA 1
ATOM 674 C C . GLU A 1 82 ? -13.824 -2.595 17.895 1.00 98.25 82 GLU A C 1
ATOM 676 O O . GLU A 1 82 ? -14.127 -1.700 18.677 1.00 98.25 82 GLU A O 1
ATOM 681 N N . LEU A 1 83 ? -13.408 -2.346 16.650 1.00 97.94 83 LEU A N 1
ATOM 682 C CA . LEU A 1 83 ? -13.428 -1.009 16.062 1.00 97.94 83 LEU A CA 1
ATOM 683 C C . LEU A 1 83 ? -14.854 -0.633 15.643 1.00 97.94 83 LEU A C 1
ATOM 685 O O . LEU A 1 83 ? -15.287 0.474 15.931 1.00 97.94 83 LEU A O 1
ATOM 689 N N . GLU A 1 84 ? -15.584 -1.574 15.042 1.00 97.50 84 GLU A N 1
ATOM 690 C CA . GLU A 1 84 ? -16.995 -1.416 14.664 1.00 97.50 84 GLU A CA 1
ATOM 691 C C . GLU A 1 84 ? -17.887 -1.137 15.884 1.00 97.50 84 GLU A C 1
ATOM 693 O O . GLU A 1 84 ? -18.584 -0.129 15.916 1.00 97.50 84 GLU A O 1
ATOM 698 N N . ALA A 1 85 ? -17.754 -1.921 16.959 1.00 97.88 85 ALA A N 1
ATOM 699 C CA . ALA A 1 85 ? -18.449 -1.655 18.220 1.00 97.88 85 ALA A CA 1
ATOM 700 C C . ALA A 1 85 ? -18.127 -0.255 18.772 1.00 97.88 85 ALA A C 1
ATOM 702 O O . ALA A 1 85 ? -18.988 0.420 19.332 1.00 97.88 85 ALA A O 1
ATOM 703 N N . LYS A 1 86 ? -16.891 0.232 18.577 1.00 98.00 86 LYS A N 1
ATOM 704 C CA . LYS A 1 86 ? -16.526 1.581 19.019 1.00 98.00 86 LYS A CA 1
ATOM 705 C C . LYS A 1 86 ? -17.122 2.684 18.149 1.00 98.00 86 LYS A C 1
ATOM 707 O O . LYS A 1 86 ? -17.360 3.776 18.658 1.00 98.00 86 LYS A O 1
ATOM 712 N N . PHE A 1 87 ? -17.366 2.417 16.871 1.00 97.94 87 PHE A N 1
ATOM 713 C CA . PHE A 1 87 ? -18.111 3.318 15.995 1.00 97.94 87 PHE A CA 1
ATOM 714 C C . PHE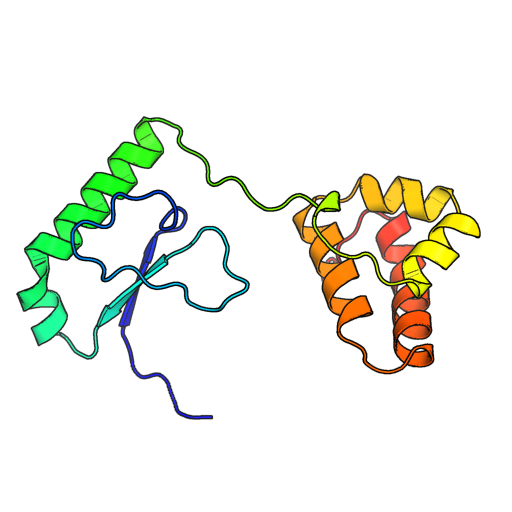 A 1 87 ? -19.567 3.449 16.441 1.00 97.94 87 PHE A C 1
ATOM 716 O O . PHE A 1 87 ? -20.050 4.574 16.553 1.00 97.94 87 PHE A O 1
ATOM 723 N N . GLU A 1 88 ? -20.212 2.339 16.809 1.00 97.62 88 GLU A N 1
ATOM 724 C CA . GLU A 1 88 ? -21.575 2.345 17.358 1.00 97.62 88 GLU A CA 1
ATOM 725 C C . GLU A 1 88 ? -21.665 3.146 18.669 1.00 97.62 88 GLU A C 1
ATOM 727 O O . GLU A 1 88 ? -22.572 3.957 18.849 1.00 97.62 88 GLU A O 1
ATOM 732 N N . GLU A 1 89 ? -20.695 2.974 19.574 1.00 97.69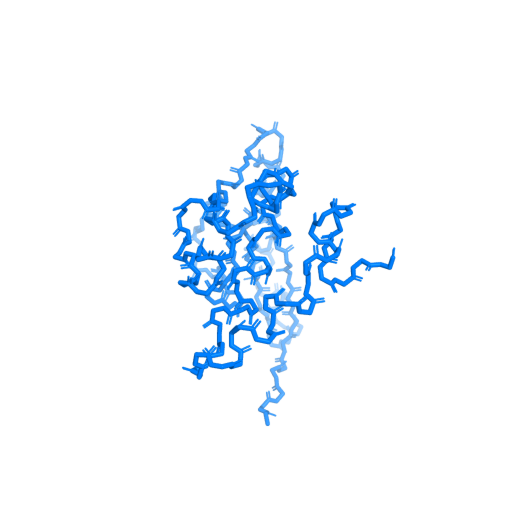 89 GLU A N 1
ATOM 733 C CA . GLU A 1 89 ? -20.628 3.732 20.831 1.00 97.69 89 GLU A CA 1
ATOM 734 C C . GLU A 1 89 ? -20.284 5.218 20.631 1.00 97.69 89 GLU A C 1
ATOM 736 O O . GLU A 1 89 ? -20.671 6.066 21.438 1.00 97.69 89 GLU A O 1
ATOM 741 N N . MET A 1 90 ? -19.502 5.545 19.597 1.00 97.62 90 MET A N 1
ATOM 742 C CA . MET A 1 90 ? -18.953 6.881 19.368 1.00 97.62 90 MET A CA 1
ATOM 743 C C . MET A 1 90 ? -19.038 7.263 17.879 1.00 97.62 90 MET A C 1
ATOM 745 O O . MET A 1 90 ? -18.018 7.254 17.184 1.00 97.62 90 MET A O 1
ATOM 749 N N . PRO A 1 91 ? -20.211 7.704 17.383 1.00 97.56 91 PRO A N 1
ATOM 750 C CA . PRO A 1 91 ? -20.415 8.017 15.959 1.00 97.56 91 PRO A CA 1
ATOM 751 C C . PRO A 1 91 ? -19.468 9.092 15.392 1.00 97.56 91 PRO A C 1
ATOM 753 O O . PRO A 1 91 ? -19.154 9.122 14.198 1.00 97.56 91 PRO A O 1
ATOM 756 N N . GLN A 1 92 ? -18.958 9.987 16.248 1.00 97.88 92 GLN A N 1
ATOM 757 C CA . GLN A 1 92 ? -17.932 10.960 15.859 1.00 97.88 92 GLN A CA 1
ATOM 758 C C . GLN A 1 92 ? -16.618 10.276 15.451 1.00 97.88 92 GLN A C 1
ATOM 760 O O . GLN A 1 92 ? -15.963 10.726 14.511 1.00 97.88 92 GLN A O 1
ATOM 765 N N . LEU A 1 93 ? -16.235 9.193 16.133 1.00 98.12 93 LEU A N 1
ATOM 766 C CA . LEU A 1 93 ? -15.033 8.427 15.817 1.00 98.12 93 LEU A CA 1
ATOM 767 C C . LEU A 1 93 ? -15.151 7.782 14.438 1.00 98.12 93 LEU A C 1
ATOM 769 O O . LEU A 1 93 ? -14.206 7.862 13.659 1.00 98.12 93 LEU A O 1
ATOM 773 N N . GLU A 1 94 ? -16.313 7.207 14.125 1.00 98.00 94 GLU A N 1
ATOM 774 C CA . GLU A 1 94 ? -16.615 6.641 12.807 1.00 98.00 94 GLU A CA 1
ATOM 775 C C . GLU A 1 94 ? -16.482 7.698 11.708 1.00 98.00 94 GLU A C 1
ATOM 777 O O . GLU A 1 94 ? -15.745 7.533 10.734 1.00 98.00 94 GLU A O 1
ATOM 782 N N . SER A 1 95 ? -17.135 8.842 11.914 1.00 97.69 95 SER A N 1
ATOM 783 C CA . SER A 1 95 ? -17.099 9.962 10.974 1.00 97.69 95 SER A CA 1
ATOM 784 C C . SER A 1 95 ? -15.674 10.471 10.739 1.00 97.69 95 SER A C 1
ATOM 786 O O . SER A 1 95 ? -15.301 10.772 9.605 1.00 97.69 95 SER A O 1
ATOM 788 N N . SER A 1 96 ? -14.860 10.581 11.793 1.00 97.88 96 SER A N 1
ATOM 789 C CA . SER A 1 96 ? -13.454 10.979 11.669 1.00 97.88 96 SER A CA 1
ATOM 790 C C . SER A 1 96 ? -12.603 9.895 11.008 1.00 97.88 96 SER A C 1
ATOM 792 O O . SER A 1 96 ? -11.753 10.217 10.179 1.00 97.88 96 SER A O 1
ATOM 794 N N . PHE A 1 97 ? -12.864 8.619 11.301 1.00 97.81 97 PHE A N 1
ATOM 795 C CA . PHE A 1 97 ? -12.179 7.488 10.686 1.00 97.81 97 PHE A CA 1
ATOM 796 C C . PHE A 1 97 ? -12.361 7.474 9.168 1.00 97.81 97 PHE A C 1
ATOM 798 O O . PHE A 1 97 ? -11.371 7.446 8.438 1.00 97.81 97 PHE A O 1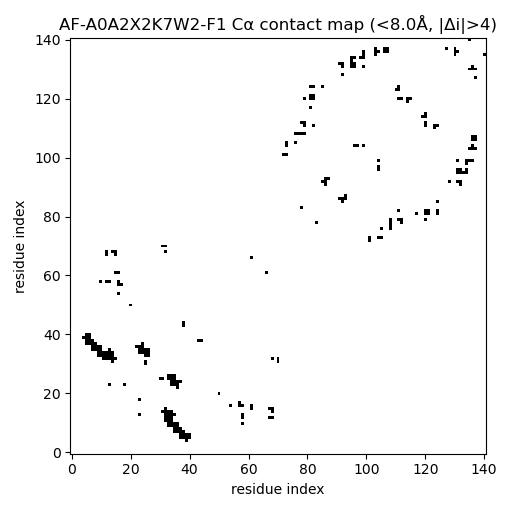
ATOM 805 N N . TYR A 1 98 ? -13.596 7.587 8.675 1.00 96.50 98 TYR A N 1
ATOM 806 C CA . TYR A 1 98 ? -13.862 7.582 7.232 1.00 96.50 98 TYR A CA 1
ATOM 807 C C . TYR A 1 98 ? -13.401 8.857 6.506 1.00 96.50 98 TYR A C 1
ATOM 809 O O . TYR A 1 98 ? -13.271 8.852 5.282 1.00 96.50 98 TYR A O 1
ATOM 817 N N . LYS A 1 99 ? -13.078 9.935 7.234 1.00 96.75 99 LYS A N 1
ATOM 818 C CA . LYS A 1 99 ? -12.411 11.127 6.676 1.00 96.75 99 LYS A CA 1
ATOM 819 C C . LYS A 1 99 ? -10.900 10.958 6.504 1.00 96.75 99 LYS A C 1
ATOM 821 O O . LYS A 1 99 ? -10.283 11.747 5.788 1.00 96.75 99 LYS A O 1
ATOM 826 N N . LEU A 1 100 ? -10.284 9.962 7.146 1.00 95.94 100 LEU A N 1
ATOM 827 C CA . LEU A 1 100 ? -8.870 9.654 6.936 1.00 95.94 100 LEU A CA 1
ATOM 828 C C . LEU A 1 100 ? -8.628 9.225 5.482 1.00 95.94 100 LEU A C 1
ATOM 830 O O . LEU A 1 100 ? -9.531 8.756 4.796 1.00 95.94 100 LEU A O 1
ATOM 834 N N . THR A 1 101 ? -7.389 9.314 5.000 1.00 92.81 101 THR A N 1
ATOM 835 C CA . THR A 1 101 ? -7.060 8.738 3.687 1.00 92.81 101 THR A CA 1
ATOM 836 C C . THR A 1 101 ? -7.213 7.208 3.722 1.00 92.81 101 THR A C 1
ATOM 838 O O . THR A 1 101 ? -6.935 6.606 4.765 1.00 92.81 101 THR A O 1
ATOM 841 N N . PRO A 1 102 ? -7.559 6.535 2.605 1.00 91.25 102 PRO A N 1
ATOM 842 C CA . PRO A 1 102 ? -7.709 5.073 2.581 1.00 91.25 102 PRO A CA 1
ATOM 843 C C . PRO A 1 102 ? -6.481 4.324 3.120 1.00 91.25 102 PRO A C 1
ATOM 845 O O . PRO A 1 102 ? -6.601 3.318 3.814 1.00 91.25 102 PRO A O 1
ATOM 848 N N . GLY A 1 103 ? -5.277 4.859 2.880 1.00 90.25 103 GLY A N 1
ATOM 849 C CA . GLY A 1 103 ? -4.038 4.314 3.439 1.00 90.25 103 GLY A CA 1
ATOM 850 C C . GLY A 1 103 ? -3.985 4.360 4.971 1.00 90.25 103 GLY A C 1
ATOM 851 O O . GLY A 1 103 ? -3.580 3.378 5.591 1.00 90.25 103 GLY A O 1
ATOM 852 N N . ARG A 1 104 ? -4.425 5.463 5.591 1.00 94.81 104 ARG A N 1
ATOM 853 C CA . ARG A 1 104 ? -4.509 5.597 7.056 1.00 94.81 104 ARG A CA 1
ATOM 854 C C . ARG A 1 104 ? -5.596 4.691 7.638 1.00 94.81 104 ARG A C 1
ATOM 856 O O . ARG A 1 104 ? -5.336 4.004 8.622 1.00 94.81 104 ARG A O 1
ATOM 863 N N . GLN A 1 105 ? -6.766 4.632 7.001 1.00 96.19 105 GLN A N 1
ATOM 864 C CA . GLN A 1 105 ? -7.855 3.730 7.402 1.00 96.19 105 GLN A CA 1
ATOM 865 C C . GLN A 1 105 ? -7.381 2.270 7.404 1.00 96.19 105 GLN A C 1
ATOM 867 O O . GLN A 1 105 ? -7.492 1.570 8.412 1.00 96.19 105 GLN A O 1
ATOM 872 N N . HIS A 1 106 ? -6.750 1.838 6.308 1.00 93.38 106 HIS A N 1
ATOM 873 C CA . HIS A 1 106 ? -6.194 0.494 6.188 1.00 93.38 106 HIS A CA 1
ATOM 874 C C . HIS A 1 106 ? -5.108 0.214 7.237 1.00 93.38 106 HIS A C 1
ATOM 876 O O . HIS A 1 106 ? -5.093 -0.877 7.799 1.00 93.38 106 HIS A O 1
ATOM 882 N N . GLN A 1 107 ? -4.228 1.172 7.556 1.00 94.12 107 GLN A N 1
ATOM 883 C CA . GLN A 1 107 ? -3.227 0.989 8.618 1.00 94.12 107 GLN A CA 1
ATOM 884 C C . GLN A 1 107 ? -3.872 0.681 9.973 1.00 94.12 107 GLN A C 1
ATOM 886 O O . GLN A 1 107 ? -3.448 -0.268 10.638 1.00 94.12 107 GLN A O 1
ATOM 891 N N . TYR A 1 108 ? -4.910 1.427 10.357 1.00 97.19 108 TYR A N 1
ATOM 892 C CA . TYR A 1 108 ? -5.649 1.177 11.595 1.00 97.19 108 TYR A CA 1
ATOM 893 C C . TYR A 1 108 ? -6.349 -0.185 11.576 1.00 97.19 108 TYR A C 1
ATOM 895 O O . TYR A 1 108 ? -6.125 -0.986 12.486 1.00 97.19 108 TYR A O 1
ATOM 903 N N . ILE A 1 109 ? -7.122 -0.486 10.524 1.00 96.81 109 ILE A N 1
ATOM 904 C CA . ILE A 1 109 ? -7.807 -1.781 10.351 1.00 96.81 109 ILE A CA 1
ATOM 905 C C . ILE A 1 109 ? -6.810 -2.934 10.453 1.00 96.81 109 ILE A C 1
ATOM 907 O O . ILE A 1 109 ? -7.013 -3.870 11.224 1.00 96.81 109 ILE A O 1
ATOM 911 N N . TYR A 1 110 ? -5.694 -2.838 9.731 1.00 94.38 110 TYR A N 1
ATOM 912 C CA . TYR A 1 110 ? -4.653 -3.854 9.723 1.00 94.38 110 TYR A CA 1
ATOM 913 C C . TYR A 1 110 ? -4.007 -4.015 11.106 1.00 94.38 110 TYR A C 1
ATOM 915 O O . TYR A 1 110 ? -3.884 -5.133 11.613 1.00 94.38 110 TYR A O 1
ATOM 923 N N . HIS A 1 111 ? -3.597 -2.914 11.743 1.00 96.50 111 HIS A N 1
ATOM 924 C CA . HIS A 1 111 ? -2.931 -2.974 13.039 1.00 96.50 111 HIS A CA 1
ATOM 925 C C . HIS A 1 111 ? -3.851 -3.495 14.138 1.00 96.50 111 HIS A C 1
ATOM 927 O O . HIS A 1 111 ? -3.403 -4.264 14.986 1.00 96.50 111 HIS A O 1
ATOM 933 N N . ILE A 1 112 ? -5.118 -3.098 14.154 1.00 97.50 112 ILE A N 1
ATOM 934 C CA . ILE A 1 112 ? -6.084 -3.604 15.125 1.00 97.50 112 ILE A CA 1
ATOM 935 C C . ILE A 1 112 ? -6.368 -5.077 14.803 1.00 97.50 112 ILE A C 1
ATOM 937 O O . ILE A 1 112 ? -6.111 -5.939 15.641 1.00 97.50 112 ILE A O 1
ATOM 941 N N . GLY A 1 113 ? -6.757 -5.394 13.567 1.00 96.00 113 GLY A N 1
ATOM 942 C CA . GLY A 1 113 ? -7.177 -6.731 13.138 1.00 96.00 113 GLY A CA 1
ATOM 943 C C . GLY A 1 113 ? -6.108 -7.822 13.249 1.00 96.00 113 GLY A C 1
ATOM 944 O O . GLY A 1 113 ? -6.438 -8.969 13.537 1.00 96.00 113 GLY A O 1
ATOM 945 N N . GLN A 1 114 ? -4.817 -7.494 13.115 1.00 95.44 114 GLN A N 1
ATOM 946 C CA . GLN A 1 114 ? -3.745 -8.496 13.245 1.00 95.44 114 GLN A CA 1
ATOM 947 C C . GLN A 1 114 ? -3.583 -9.055 14.677 1.00 95.44 114 GLN A C 1
ATOM 949 O O . GLN A 1 114 ? -2.868 -10.040 14.875 1.00 95.44 114 GLN A O 1
ATOM 954 N N . ALA A 1 115 ? -4.171 -8.429 15.708 1.00 96.75 115 ALA A N 1
ATOM 955 C CA . ALA A 1 115 ? -4.146 -8.984 17.063 1.00 96.75 115 ALA A CA 1
ATOM 956 C C . ALA A 1 115 ? -5.112 -10.170 17.186 1.00 96.75 115 ALA A C 1
ATOM 958 O O . ALA A 1 115 ? -6.314 -10.039 16.972 1.00 96.75 115 ALA A O 1
ATOM 959 N N . LYS A 1 116 ? -4.591 -11.327 17.614 1.00 95.75 116 LYS A N 1
ATOM 960 C CA . LYS A 1 116 ? -5.388 -12.556 17.778 1.00 95.75 116 LYS A CA 1
ATOM 961 C C . LYS A 1 116 ? -6.411 -12.460 18.917 1.00 95.75 116 LYS A C 1
ATOM 963 O O . LYS A 1 116 ? -7.517 -12.976 18.790 1.00 95.75 116 LYS A O 1
ATOM 968 N N . ARG A 1 117 ? -6.051 -11.801 20.025 1.00 97.75 117 ARG A N 1
ATOM 969 C CA . ARG A 1 117 ? -6.894 -11.681 21.227 1.00 97.75 117 ARG A CA 1
ATOM 970 C C . ARG A 1 117 ? -7.798 -10.451 21.151 1.00 97.75 117 ARG A C 1
ATOM 972 O O . ARG A 1 117 ? -7.297 -9.357 20.896 1.00 97.75 117 ARG A O 1
ATOM 979 N N . SER A 1 118 ? -9.081 -10.636 21.463 1.00 97.31 118 SER A N 1
ATOM 980 C CA . SER A 1 118 ? -10.104 -9.576 21.509 1.00 97.31 118 SER A CA 1
ATOM 981 C C . SER A 1 118 ? -9.680 -8.395 22.381 1.00 97.31 118 SER A C 1
ATOM 983 O O . SER A 1 118 ? -9.629 -7.262 21.917 1.00 97.31 118 SER A O 1
ATOM 985 N N . GLU A 1 119 ? -9.232 -8.664 23.608 1.00 97.88 119 GLU A N 1
ATOM 986 C CA . GLU A 1 119 ? -8.760 -7.637 24.552 1.00 97.88 119 GLU A CA 1
ATOM 987 C C . GLU A 1 119 ? -7.616 -6.783 23.983 1.00 97.88 119 GLU A C 1
ATOM 989 O O . GLU A 1 119 ? -7.499 -5.594 24.263 1.00 97.88 119 GLU A O 1
ATOM 994 N N . THR A 1 120 ? -6.741 -7.378 23.164 1.00 97.94 120 THR A N 1
ATOM 995 C CA . THR A 1 120 ? -5.648 -6.630 22.528 1.00 97.94 120 THR A CA 1
ATOM 996 C C . THR A 1 120 ? -6.165 -5.742 21.401 1.00 97.94 120 THR A C 1
ATOM 998 O O . THR A 1 120 ? -5.627 -4.655 21.200 1.00 97.94 120 THR A O 1
ATOM 1001 N N . ARG A 1 121 ? -7.202 -6.175 20.673 1.00 98.44 121 ARG A N 1
ATOM 1002 C CA . ARG A 1 121 ? -7.865 -5.343 19.661 1.00 98.44 121 AR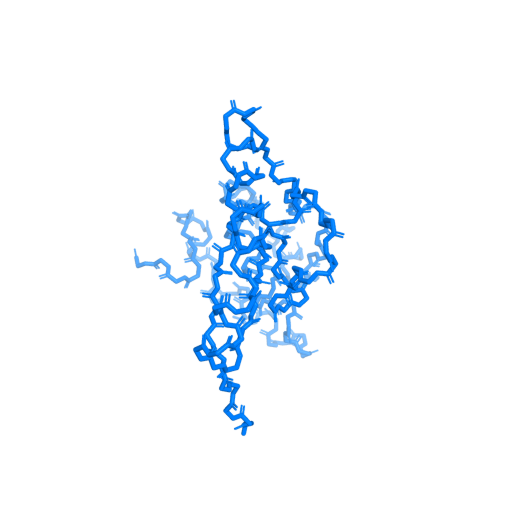G A CA 1
ATOM 1003 C C . ARG A 1 121 ? -8.559 -4.150 20.312 1.00 98.44 121 ARG A C 1
ATOM 1005 O O . ARG A 1 121 ? -8.295 -3.033 19.886 1.00 98.44 121 ARG A O 1
ATOM 1012 N N . GLN A 1 122 ? -9.300 -4.364 21.402 1.00 98.12 122 GLN A N 1
ATOM 1013 C CA . GLN A 1 122 ? -9.926 -3.289 22.191 1.00 98.12 122 GLN A CA 1
ATOM 1014 C C . GLN A 1 122 ? -8.893 -2.262 22.670 1.00 98.12 122 GLN A C 1
ATOM 1016 O O . GLN A 1 122 ? -8.997 -1.085 22.339 1.00 98.12 122 GLN A O 1
ATOM 1021 N N . LYS A 1 123 ? -7.812 -2.713 23.322 1.00 98.31 123 LYS A N 1
ATOM 1022 C CA . LYS A 1 123 ? -6.728 -1.819 23.772 1.00 98.31 123 LYS A CA 1
ATOM 1023 C C . LYS A 1 123 ? -6.089 -1.024 22.630 1.00 98.31 123 LYS A C 1
ATOM 1025 O O . LYS A 1 123 ? -5.670 0.114 22.826 1.00 98.31 123 LYS A O 1
ATOM 1030 N N . ARG A 1 124 ? -5.971 -1.615 21.433 1.00 98.06 124 ARG A N 1
ATOM 1031 C CA . ARG A 1 124 ? -5.466 -0.906 20.245 1.00 98.06 124 ARG A CA 1
ATOM 1032 C C . ARG A 1 124 ? -6.458 0.145 19.759 1.00 98.06 124 ARG A C 1
ATOM 1034 O O . ARG A 1 124 ? -6.011 1.237 19.440 1.00 98.06 124 ARG A O 1
ATOM 1041 N N . VAL A 1 125 ? -7.756 -0.156 19.726 1.00 98.25 125 VAL A N 1
ATOM 1042 C CA . VAL A 1 125 ? -8.798 0.830 19.394 1.00 98.25 125 VAL A CA 1
ATOM 1043 C C . VAL A 1 125 ? -8.712 2.011 20.358 1.00 98.25 125 VAL A C 1
ATOM 1045 O O . VAL A 1 125 ? -8.478 3.130 19.913 1.00 98.25 125 VAL A O 1
ATOM 1048 N N . GLU A 1 126 ? -8.781 1.751 21.667 1.00 98.00 126 GLU A N 1
ATOM 1049 C CA . GLU A 1 126 ? -8.737 2.775 22.721 1.00 98.00 126 GLU A CA 1
ATOM 1050 C C . GLU A 1 126 ? -7.510 3.679 22.612 1.00 98.00 126 GLU A C 1
ATOM 1052 O O . GLU A 1 126 ? -7.625 4.903 22.649 1.00 98.00 126 GLU A O 1
ATOM 1057 N N . LYS A 1 127 ? -6.332 3.078 22.401 1.00 97.94 127 LYS A N 1
ATOM 1058 C CA . LYS A 1 127 ? -5.070 3.808 22.245 1.00 97.94 127 LYS A CA 1
ATOM 1059 C C . LYS A 1 127 ? -5.115 4.848 21.121 1.00 97.94 127 LYS A C 1
ATOM 1061 O O . LYS A 1 127 ? -4.416 5.857 21.206 1.00 97.94 127 LYS A O 1
ATOM 1066 N N . TYR A 1 128 ? -5.870 4.588 20.057 1.00 97.94 128 TYR A N 1
ATOM 1067 C CA . TYR A 1 128 ? -5.832 5.375 18.828 1.00 97.94 128 TYR A CA 1
ATOM 1068 C C . TYR A 1 128 ? -7.038 6.298 18.619 1.00 97.94 128 TYR A C 1
ATOM 1070 O O . TYR A 1 128 ? -7.039 7.045 17.643 1.00 97.94 128 TYR A O 1
ATOM 1078 N N . ILE A 1 129 ? -8.000 6.327 19.549 1.00 97.81 129 ILE A N 1
ATOM 1079 C CA . ILE A 1 129 ? -9.192 7.193 19.482 1.00 97.81 129 ILE A CA 1
ATOM 1080 C C . ILE A 1 129 ? -8.809 8.650 19.196 1.00 97.81 129 ILE A C 1
ATOM 1082 O O . ILE A 1 129 ? -9.246 9.209 18.193 1.00 97.81 129 ILE A O 1
ATOM 1086 N N . ASN A 1 130 ? -7.939 9.245 20.018 1.00 97.38 130 ASN A N 1
ATOM 1087 C CA . ASN A 1 130 ? -7.582 10.662 19.875 1.00 97.38 130 ASN A CA 1
ATOM 1088 C C . ASN A 1 130 ? -6.913 10.962 18.528 1.00 97.38 130 ASN A C 1
ATOM 1090 O O . ASN A 1 130 ? -7.247 11.948 17.884 1.00 97.38 130 ASN A O 1
ATOM 1094 N N . GLN A 1 131 ? -6.029 10.080 18.050 1.00 97.50 131 GLN A N 1
ATOM 1095 C CA . GLN A 1 131 ? -5.376 10.271 16.752 1.00 97.50 131 GLN A CA 1
ATOM 1096 C C . GLN A 1 131 ? -6.376 10.227 15.594 1.00 97.50 131 GLN A C 1
ATOM 1098 O O . GLN A 1 131 ? -6.304 11.060 14.693 1.00 97.50 131 GLN A O 1
ATOM 1103 N N . ILE A 1 132 ? -7.323 9.286 15.630 1.00 97.75 132 ILE A N 1
ATOM 1104 C CA . ILE A 1 132 ? -8.371 9.183 14.612 1.00 97.75 132 ILE A CA 1
ATOM 1105 C C . ILE A 1 132 ? -9.244 10.441 14.635 1.00 97.75 132 ILE A C 1
ATOM 1107 O O . ILE A 1 132 ? -9.513 11.010 13.579 1.00 97.75 132 ILE A O 1
ATOM 1111 N N . LEU A 1 133 ? -9.635 10.917 15.823 1.00 97.75 133 LEU A N 1
ATOM 1112 C CA . LEU A 1 133 ? -10.416 12.147 15.977 1.00 97.75 133 LEU A CA 1
ATOM 1113 C C . LEU A 1 133 ? -9.674 13.385 15.450 1.00 97.75 133 LEU A C 1
ATOM 1115 O O . LEU A 1 133 ? -10.301 14.245 14.835 1.00 97.75 133 LEU A O 1
ATOM 1119 N N . GLU A 1 134 ? -8.353 13.441 15.627 1.00 96.81 134 GLU A N 1
ATOM 1120 C CA . GLU A 1 134 ? -7.470 14.485 15.086 1.00 96.81 134 GLU A CA 1
ATOM 1121 C C . GLU A 1 134 ? -7.187 14.338 13.576 1.00 96.81 134 GLU A C 1
ATOM 1123 O O . GLU A 1 134 ? -6.482 15.164 12.995 1.00 96.81 134 GLU A O 1
ATOM 1128 N N . GLY A 1 135 ? -7.699 13.296 12.912 1.00 96.12 135 GLY A N 1
ATOM 1129 C CA . GLY A 1 135 ? -7.444 13.049 11.490 1.00 96.12 135 GLY A CA 1
ATOM 1130 C C . GLY A 1 135 ? -6.023 12.547 11.182 1.00 96.12 135 GLY A C 1
ATOM 1131 O O . GLY A 1 135 ? -5.578 12.591 10.026 1.00 96.12 135 GLY A O 1
ATOM 1132 N N . LYS A 1 136 ? -5.295 12.075 12.198 1.00 96.44 136 LYS A N 1
ATOM 1133 C CA . LYS A 1 136 ? -3.912 11.593 12.100 1.00 96.44 136 LYS A CA 1
ATOM 1134 C C . LYS A 1 136 ? -3.854 10.109 11.747 1.00 96.44 136 LYS A C 1
ATOM 1136 O O . LYS A 1 136 ? -4.765 9.339 12.032 1.00 96.44 136 LYS A O 1
ATOM 1141 N N . GLY A 1 137 ? -2.770 9.708 11.091 1.00 92.75 137 GLY A N 1
ATOM 1142 C CA . GLY A 1 137 ? -2.376 8.308 10.970 1.00 92.75 137 GLY A CA 1
ATOM 1143 C C . GLY A 1 137 ? -1.616 7.825 12.206 1.00 92.75 137 GLY A C 1
ATOM 1144 O O . GLY A 1 137 ? -1.084 8.615 12.980 1.00 92.75 137 GLY A O 1
ATOM 1145 N N . MET A 1 138 ? -1.488 6.504 12.348 1.00 90.38 138 MET A N 1
ATOM 1146 C CA . MET A 1 138 ? -0.847 5.848 13.501 1.00 90.38 138 MET A CA 1
ATOM 1147 C C . MET A 1 138 ? 0.580 6.314 13.826 1.00 90.38 138 MET A C 1
ATOM 1149 O O . MET A 1 138 ? 1.039 6.171 14.962 1.00 90.38 138 MET A O 1
ATOM 1153 N N . HIS A 1 139 ? 1.305 6.763 12.804 1.00 89.31 139 HIS A N 1
ATOM 1154 C CA . HIS A 1 139 ? 2.708 7.168 12.881 1.00 89.31 139 HIS A CA 1
ATOM 1155 C C . HIS A 1 139 ? 2.902 8.669 12.663 1.00 89.31 139 HIS A C 1
ATOM 1157 O O . HIS A 1 139 ? 4.042 9.136 12.644 1.00 89.31 139 HIS A O 1
ATOM 1163 N N . ASP A 1 140 ? 1.808 9.409 12.507 1.00 86.19 140 ASP A N 1
ATOM 1164 C CA . ASP A 1 140 ? 1.862 10.854 12.384 1.00 86.19 140 ASP A CA 1
ATOM 1165 C C . ASP A 1 140 ? 2.124 11.445 13.776 1.00 86.19 140 ASP A C 1
ATOM 1167 O O . ASP A 1 140 ? 1.589 10.971 14.784 1.00 86.19 140 ASP A O 1
ATOM 1171 N N . LYS A 1 141 ? 3.003 12.446 13.826 1.00 70.69 141 LYS A N 1
ATOM 1172 C CA . LYS A 1 141 ? 3.279 13.226 15.036 1.00 70.69 141 LYS A CA 1
ATOM 1173 C C . LYS A 1 141 ? 2.269 14.371 15.121 1.00 70.69 141 LYS A C 1
ATOM 1175 O O . LYS A 1 141 ? 2.109 15.061 14.094 1.00 70.69 141 LYS A O 1
#

Organism: Staphylococcus aureus (NCBI:txid1280)

Mean predicted aligned error: 5.14 Å

Radius of gyration: 20.07 Å; Cα contacts (8 Å, |Δi|>4): 147; chains: 1; bounding box: 48×30×48 Å

Foldseek 3Di:
DDPPQKDKDKQQQLQPFDCPPVQWDDPDPPRQGMTIRIDNDDVRCVVCVVVVVRRVVSSVVCVVVVHDGDDDALVPDDADPLLVVVCVVPVLLVVLLVVADRVLNVQLRVVLVVDPDPVSSNVSNVVCSVCSNVSHGPPGD